Protein AF-A0A484GLS6-F1 (afdb_monomer)

Sequence (83 aa):
VVHLSPNTMLLIQPTDQGVIPTFKKYYLHHTFHQAVKASDGSGTTLQHFWKDCNIYKVIKNINFDWHEVMAITTTGVWKHLCP

Structure (mmCIF, N/CA/C/O backbone):
data_AF-A0A484GLS6-F1
#
_entry.id   AF-A0A484GLS6-F1
#
loop_
_atom_site.group_PDB
_atom_site.id
_atom_site.type_symbol
_atom_site.label_atom_id
_atom_site.label_alt_id
_atom_site.label_comp_id
_atom_site.label_asym_id
_atom_site.label_entity_id
_atom_site.label_seq_id
_atom_site.pdbx_PDB_ins_code
_atom_site.Cartn_x
_atom_site.Cartn_y
_atom_site.Cartn_z
_atom_site.occupancy
_atom_site.B_iso_or_equiv
_atom_site.auth_seq_id
_atom_site.auth_comp_id
_atom_site.auth_asym_id
_atom_site.auth_atom_id
_atom_site.pdbx_PDB_model_num
ATOM 1 N N . VAL A 1 1 ? 25.026 -18.502 -26.837 1.00 57.59 1 VAL A N 1
ATOM 2 C CA . VAL A 1 1 ? 23.976 -17.661 -26.215 1.00 57.59 1 VAL A CA 1
ATOM 3 C C . VAL A 1 1 ? 24.235 -17.643 -24.719 1.00 57.59 1 VAL A C 1
ATOM 5 O O . VAL A 1 1 ? 24.379 -18.715 -24.146 1.00 57.59 1 VAL A O 1
ATOM 8 N N . VAL A 1 2 ? 24.400 -16.466 -24.110 1.00 64.12 2 VAL A N 1
ATOM 9 C CA . VAL A 1 2 ? 24.564 -16.345 -22.651 1.00 64.12 2 VAL A CA 1
ATOM 10 C C . VAL A 1 2 ? 23.176 -16.433 -22.029 1.00 64.12 2 VAL A C 1
ATOM 12 O O . VAL A 1 2 ? 22.335 -15.575 -22.282 1.00 64.12 2 VAL A O 1
ATOM 15 N N . HIS A 1 3 ? 22.922 -17.485 -21.256 1.00 60.66 3 HIS A N 1
ATOM 16 C CA . HIS A 1 3 ? 21.690 -17.618 -20.489 1.00 60.66 3 HIS A CA 1
ATOM 17 C C . HIS A 1 3 ? 21.913 -17.012 -19.108 1.00 60.66 3 HIS A C 1
ATOM 19 O O . HIS A 1 3 ? 22.751 -17.483 -18.340 1.00 60.66 3 HIS A O 1
ATOM 25 N N . LEU A 1 4 ? 21.186 -15.938 -18.814 1.00 62.88 4 LEU A N 1
ATOM 26 C CA . LEU A 1 4 ? 21.163 -15.351 -17.483 1.00 62.88 4 LEU A CA 1
ATOM 27 C C . LEU A 1 4 ? 20.386 -16.268 -16.536 1.00 62.88 4 LEU A C 1
ATOM 29 O O . LEU A 1 4 ? 19.380 -16.869 -16.917 1.00 62.88 4 LEU A O 1
ATOM 33 N N . SER A 1 5 ? 20.860 -16.362 -15.295 1.00 61.50 5 SER A N 1
ATOM 34 C CA . SER A 1 5 ? 20.133 -17.034 -14.219 1.00 61.50 5 SER A CA 1
ATOM 35 C C . SER A 1 5 ? 18.731 -16.416 -14.077 1.00 61.50 5 SER A C 1
ATOM 37 O O . SER A 1 5 ? 18.602 -15.197 -14.221 1.00 61.50 5 SER A O 1
ATOM 39 N N . PRO A 1 6 ? 17.683 -17.200 -13.757 1.00 60.75 6 PRO A N 1
ATOM 40 C CA . PRO A 1 6 ? 16.324 -16.684 -13.558 1.00 60.75 6 PRO A CA 1
ATOM 41 C C . PRO A 1 6 ? 16.264 -15.482 -12.603 1.00 60.75 6 PRO A C 1
ATOM 43 O O . PRO A 1 6 ? 15.519 -14.534 -12.834 1.00 60.75 6 PRO A O 1
ATOM 46 N N . ASN A 1 7 ? 17.123 -15.473 -11.582 1.00 62.06 7 ASN A N 1
ATOM 47 C CA . ASN A 1 7 ? 17.201 -14.388 -10.603 1.00 62.06 7 ASN A CA 1
ATOM 48 C C . ASN A 1 7 ? 17.842 -13.115 -11.177 1.00 62.06 7 ASN A C 1
ATOM 50 O O . ASN A 1 7 ? 17.556 -12.014 -10.720 1.00 62.06 7 ASN A O 1
ATOM 54 N N . THR A 1 8 ? 18.697 -13.249 -12.190 1.00 55.94 8 THR A N 1
ATOM 55 C CA . THR A 1 8 ? 19.321 -12.120 -12.890 1.00 55.94 8 THR A CA 1
ATOM 56 C C . THR A 1 8 ? 18.350 -11.458 -13.868 1.00 55.94 8 THR A C 1
ATOM 58 O O . THR A 1 8 ? 18.477 -10.268 -14.132 1.00 55.94 8 THR A O 1
ATOM 61 N N . MET A 1 9 ? 17.338 -12.185 -14.356 1.00 58.28 9 MET A N 1
ATOM 62 C CA . MET A 1 9 ? 16.296 -11.625 -15.222 1.00 58.28 9 MET A CA 1
ATOM 63 C C . MET A 1 9 ? 15.430 -10.590 -14.480 1.00 58.28 9 MET A C 1
ATOM 65 O O . MET A 1 9 ? 15.176 -9.521 -15.029 1.00 58.28 9 MET A O 1
ATOM 69 N N . LEU A 1 10 ? 15.101 -10.836 -13.204 1.00 60.59 10 LEU A N 1
ATOM 70 C CA . LEU A 1 10 ? 14.424 -9.864 -12.322 1.00 60.59 10 LEU A CA 1
ATOM 71 C C . LEU A 1 10 ? 15.236 -8.571 -12.119 1.00 60.59 10 LEU A C 1
ATOM 73 O O . LEU A 1 10 ? 14.691 -7.509 -11.843 1.00 60.59 10 LEU A O 1
ATOM 77 N N . LEU A 1 11 ? 16.563 -8.653 -12.248 1.00 63.53 11 LEU A N 1
ATOM 78 C CA . LEU A 1 11 ? 17.480 -7.531 -12.046 1.00 63.53 11 LEU A CA 1
ATOM 79 C C . LEU A 1 11 ? 17.667 -6.670 -13.302 1.00 63.53 11 LEU A C 1
ATOM 81 O O . LEU A 1 11 ? 18.406 -5.696 -13.265 1.00 63.53 11 LEU A O 1
ATOM 85 N N . ILE A 1 12 ? 17.060 -7.050 -14.423 1.00 63.78 12 ILE A N 1
ATOM 86 C CA . ILE A 1 12 ? 17.172 -6.322 -15.694 1.00 63.78 12 ILE A CA 1
ATOM 87 C C . ILE A 1 12 ? 15.783 -5.938 -16.212 1.00 63.78 12 ILE A C 1
ATOM 89 O O . ILE A 1 12 ? 15.658 -5.027 -17.025 1.00 63.78 12 ILE A O 1
ATOM 93 N N . GLN A 1 13 ? 14.716 -6.589 -15.735 1.00 70.75 13 GLN A N 1
ATOM 94 C CA . GLN A 1 13 ? 13.369 -6.272 -16.184 1.00 70.75 13 GLN A CA 1
ATOM 95 C C . GLN A 1 13 ? 12.895 -4.907 -15.651 1.00 70.75 13 GLN A C 1
ATOM 97 O O . GLN A 1 13 ? 12.800 -4.709 -14.436 1.00 70.75 13 GLN A O 1
ATOM 102 N N . PRO A 1 14 ? 12.501 -3.978 -16.549 1.00 69.62 14 PRO A N 1
ATOM 103 C CA . PRO A 1 14 ? 11.937 -2.681 -16.171 1.00 69.62 14 PRO A CA 1
ATOM 104 C C . PRO A 1 14 ? 10.723 -2.769 -15.254 1.00 69.62 14 PRO A C 1
ATOM 106 O O . PRO A 1 14 ? 10.485 -1.885 -14.429 1.00 69.62 14 PRO A O 1
ATOM 109 N N . THR A 1 15 ? 9.962 -3.853 -15.380 1.00 77.31 15 THR A N 1
ATOM 110 C CA . THR A 1 15 ? 8.808 -4.134 -14.533 1.00 77.31 15 THR A CA 1
ATOM 111 C C . THR A 1 15 ? 9.219 -4.298 -13.074 1.00 77.31 15 THR A C 1
ATOM 113 O O . THR A 1 15 ? 8.657 -3.638 -12.202 1.00 77.31 15 THR A O 1
ATOM 116 N N . ASP A 1 16 ? 10.227 -5.126 -12.808 1.00 79.69 16 ASP A N 1
ATOM 117 C CA . ASP A 1 16 ? 10.662 -5.454 -11.451 1.00 79.69 16 ASP A CA 1
ATOM 118 C C . ASP A 1 16 ? 11.456 -4.319 -10.799 1.00 79.69 16 ASP A C 1
ATOM 120 O O . ASP A 1 16 ? 11.351 -4.110 -9.590 1.00 79.69 16 ASP A O 1
ATOM 124 N N . GLN A 1 17 ? 12.212 -3.551 -11.591 1.00 74.75 17 GLN A N 1
ATOM 125 C CA . GLN A 1 17 ? 13.053 -2.466 -11.075 1.00 74.75 17 GLN A CA 1
ATOM 126 C C . GLN A 1 17 ? 12.376 -1.097 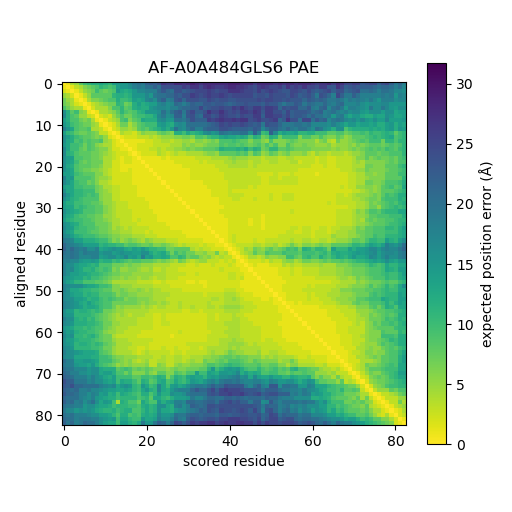-11.033 1.00 74.75 17 GLN A C 1
ATOM 128 O O . GLN A 1 17 ? 12.715 -0.277 -10.181 1.00 74.75 17 GLN A O 1
ATOM 133 N N . GLY A 1 18 ? 11.438 -0.829 -11.939 1.00 78.19 18 GLY A N 1
ATOM 134 C CA . GLY A 1 18 ? 10.776 0.468 -12.047 1.00 78.19 18 GLY A CA 1
ATOM 135 C C . GLY A 1 18 ? 9.305 0.389 -11.678 1.00 78.19 18 GLY A C 1
ATOM 136 O O . GLY A 1 18 ? 8.864 1.005 -10.710 1.00 78.19 18 GLY A O 1
ATOM 137 N N . VAL A 1 19 ? 8.536 -0.402 -12.425 1.00 81.25 19 VAL A N 1
ATOM 138 C CA . VAL A 1 19 ? 7.068 -0.376 -12.336 1.00 81.25 19 VAL A CA 1
ATOM 139 C C . VAL A 1 19 ? 6.565 -0.873 -10.978 1.00 81.25 19 VAL A C 1
ATOM 141 O O . VAL A 1 19 ? 5.788 -0.176 -10.328 1.00 81.25 19 VAL A O 1
ATOM 144 N N . ILE A 1 20 ? 7.022 -2.039 -10.508 1.00 84.06 20 ILE A N 1
ATOM 145 C CA . ILE A 1 20 ? 6.559 -2.638 -9.245 1.00 84.06 20 ILE A CA 1
ATOM 146 C C . ILE A 1 20 ? 6.938 -1.778 -8.026 1.00 84.06 20 ILE A C 1
ATOM 148 O O . ILE A 1 20 ? 6.054 -1.515 -7.202 1.00 84.06 20 ILE A O 1
ATOM 152 N N . PRO A 1 21 ? 8.193 -1.312 -7.860 1.00 86.38 21 PRO A N 1
ATOM 153 C CA . PRO A 1 21 ? 8.557 -0.459 -6.730 1.00 86.38 21 PRO A CA 1
ATOM 154 C C . PRO A 1 21 ? 7.813 0.878 -6.736 1.00 86.38 21 PRO A C 1
ATOM 156 O O . PRO A 1 21 ? 7.328 1.309 -5.686 1.00 86.38 21 PRO A O 1
ATOM 159 N N . THR A 1 22 ? 7.667 1.513 -7.906 1.00 85.62 22 THR A N 1
ATOM 160 C CA . THR A 1 22 ? 6.887 2.749 -8.037 1.00 85.62 22 THR A CA 1
ATOM 161 C C . THR A 1 22 ? 5.431 2.502 -7.665 1.00 85.62 22 THR A C 1
ATOM 163 O O . THR A 1 22 ? 4.902 3.215 -6.815 1.00 85.62 22 THR A O 1
ATOM 166 N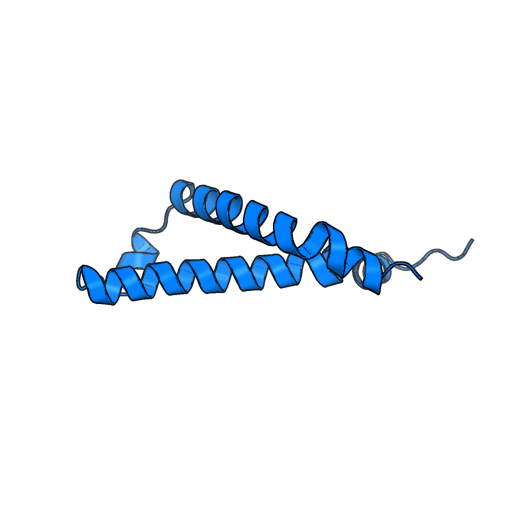 N . PHE A 1 23 ? 4.808 1.449 -8.194 1.00 87.62 23 PHE A N 1
ATOM 167 C CA . PHE A 1 23 ? 3.435 1.096 -7.850 1.00 87.62 23 PHE A CA 1
ATOM 168 C C . PHE A 1 23 ? 3.245 0.876 -6.347 1.00 87.62 23 PHE A C 1
ATOM 170 O O . PHE A 1 23 ? 2.357 1.478 -5.747 1.00 87.62 23 PHE A O 1
ATOM 177 N N . LYS A 1 24 ? 4.122 0.093 -5.704 1.00 90.19 24 LYS A N 1
ATOM 178 C CA . LYS A 1 24 ? 4.072 -0.135 -4.250 1.00 90.19 24 LYS A CA 1
ATOM 179 C C . LYS A 1 24 ? 4.151 1.170 -3.456 1.00 90.19 24 LYS A C 1
ATOM 181 O O . LYS A 1 24 ? 3.426 1.323 -2.476 1.00 90.19 24 LYS A O 1
ATOM 186 N N . LYS A 1 25 ? 5.009 2.110 -3.872 1.00 90.62 25 LYS A N 1
ATOM 187 C CA . LYS A 1 25 ? 5.145 3.421 -3.221 1.00 90.62 25 LYS A CA 1
ATOM 188 C C . LYS A 1 25 ? 3.859 4.243 -3.330 1.00 90.62 25 LYS A C 1
ATOM 190 O O . LYS A 1 25 ? 3.408 4.773 -2.317 1.00 90.62 25 LYS A O 1
ATOM 195 N N . TYR A 1 26 ? 3.279 4.335 -4.526 1.00 89.69 26 TYR A N 1
ATOM 196 C CA . TYR A 1 26 ? 2.040 5.086 -4.756 1.00 89.69 26 TYR A CA 1
ATOM 197 C C . TYR A 1 26 ? 0.864 4.475 -3.997 1.00 89.69 26 TYR A C 1
ATOM 199 O O . TYR A 1 26 ? 0.206 5.176 -3.231 1.00 89.69 26 TYR A O 1
ATOM 207 N N . TYR A 1 27 ? 0.693 3.155 -4.096 1.00 93.12 27 TYR A N 1
ATOM 208 C CA . TYR A 1 27 ? -0.352 2.430 -3.380 1.00 93.12 27 TYR A CA 1
ATOM 209 C C . TYR A 1 27 ? -0.285 2.643 -1.864 1.00 93.12 27 TYR A C 1
ATOM 211 O O . TYR A 1 27 ? -1.294 2.910 -1.205 1.00 93.12 27 TYR A O 1
ATOM 219 N N . LEU A 1 28 ? 0.922 2.564 -1.294 1.00 94.19 28 LEU A N 1
ATOM 220 C CA . LEU A 1 28 ? 1.124 2.768 0.136 1.00 94.19 28 LEU A CA 1
ATOM 221 C C . LEU A 1 28 ? 0.819 4.213 0.549 1.00 94.19 28 LEU A C 1
ATOM 223 O O . LEU A 1 28 ? 0.123 4.431 1.540 1.00 94.19 28 LEU A O 1
ATOM 227 N N . HIS A 1 29 ? 1.307 5.191 -0.219 1.00 93.06 29 HIS A N 1
ATOM 228 C CA . HIS A 1 29 ? 1.062 6.609 0.036 1.00 93.06 29 HIS A CA 1
ATOM 229 C C . HIS A 1 29 ? -0.435 6.938 0.003 1.00 93.06 29 HIS A C 1
ATOM 231 O O . HIS A 1 29 ? -0.960 7.534 0.943 1.00 93.06 29 HIS A O 1
ATOM 237 N N . HIS A 1 30 ? -1.139 6.493 -1.037 1.00 93.25 30 HIS A N 1
ATOM 238 C CA . HIS A 1 30 ? -2.576 6.690 -1.173 1.00 93.25 30 HIS A CA 1
ATOM 239 C C . HIS A 1 30 ? -3.357 6.013 -0.040 1.00 93.25 30 HIS A C 1
ATOM 241 O O . HIS A 1 30 ? -4.214 6.646 0.583 1.00 93.25 30 HIS A O 1
ATOM 247 N N . THR A 1 31 ? -3.030 4.760 0.289 1.00 94.31 31 THR A N 1
ATOM 248 C CA . THR A 1 31 ? -3.705 4.022 1.367 1.00 94.31 31 THR A CA 1
ATOM 249 C C . 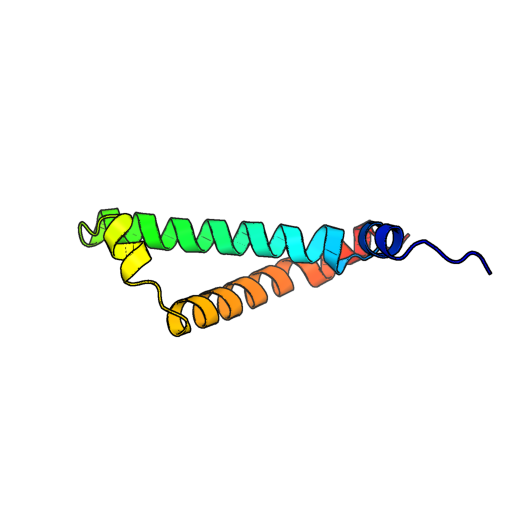THR A 1 31 ? -3.506 4.701 2.724 1.00 94.31 31 THR A C 1
ATOM 251 O O . THR A 1 31 ? -4.469 4.859 3.476 1.00 94.31 31 THR A O 1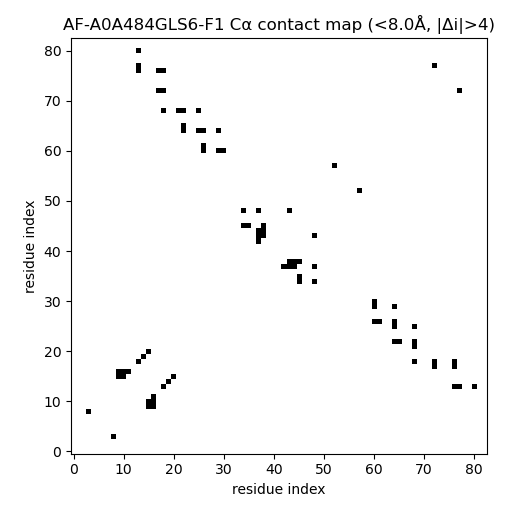
ATOM 254 N N . PHE A 1 32 ? -2.292 5.166 3.041 1.00 94.62 32 PHE A N 1
ATOM 255 C CA . PHE A 1 32 ? -2.059 5.915 4.279 1.00 94.62 32 PHE A CA 1
ATOM 256 C C . PHE A 1 32 ? -2.767 7.265 4.289 1.00 94.62 32 PHE A C 1
ATOM 258 O O . PHE A 1 32 ? -3.327 7.641 5.315 1.00 94.62 32 PHE A O 1
ATOM 265 N N . HIS A 1 33 ? -2.809 7.967 3.158 1.00 94.69 33 HIS A N 1
ATOM 266 C CA . HIS A 1 33 ? -3.553 9.216 3.051 1.00 94.69 33 HIS A CA 1
ATOM 267 C C . HIS A 1 33 ? -5.056 9.008 3.316 1.00 94.69 33 HIS A C 1
ATOM 269 O O . HIS A 1 33 ? -5.663 9.782 4.055 1.00 94.69 33 HIS A O 1
ATOM 275 N N . GLN A 1 34 ? -5.657 7.931 2.792 1.00 93.81 34 GLN A N 1
ATOM 276 C CA . GLN A 1 34 ? -7.038 7.557 3.125 1.00 93.81 34 GLN A CA 1
ATOM 277 C C . GLN A 1 34 ? -7.210 7.264 4.625 1.00 93.81 34 GLN A C 1
ATOM 279 O O . GLN A 1 34 ? -8.194 7.704 5.220 1.00 93.81 34 GLN A O 1
ATOM 284 N N . ALA A 1 35 ? -6.259 6.552 5.235 1.00 94.12 35 ALA A N 1
ATOM 285 C CA . ALA A 1 35 ? -6.304 6.198 6.652 1.00 94.12 35 ALA A CA 1
ATOM 286 C C . ALA A 1 35 ? -6.228 7.433 7.566 1.00 94.12 35 ALA A C 1
ATOM 288 O O . ALA A 1 35 ? -7.030 7.566 8.489 1.00 94.12 35 ALA A O 1
ATOM 289 N N . VAL A 1 36 ? -5.311 8.363 7.276 1.00 95.25 36 VAL A N 1
ATOM 290 C CA . VAL A 1 36 ? -5.176 9.638 8.001 1.00 95.25 36 VAL A CA 1
ATOM 291 C C . VAL A 1 36 ? -6.436 10.479 7.830 1.00 95.25 36 VAL A C 1
ATOM 293 O O . VAL A 1 36 ? -7.013 10.923 8.815 1.00 95.25 36 VAL A O 1
ATOM 296 N N . LYS A 1 37 ? -6.949 10.607 6.600 1.00 94.94 37 LYS A N 1
ATOM 297 C CA . LYS A 1 37 ? -8.180 11.361 6.334 1.00 94.94 37 LYS A CA 1
ATOM 298 C C . LYS A 1 37 ? -9.396 10.796 7.079 1.00 94.94 37 LYS A C 1
ATOM 300 O O . LYS A 1 37 ? -10.236 11.566 7.536 1.00 94.94 37 LYS A O 1
ATOM 305 N N . ALA A 1 38 ? -9.505 9.473 7.202 1.00 92.81 38 ALA A N 1
ATOM 306 C CA . ALA A 1 38 ? -10.553 8.838 8.003 1.00 92.81 38 ALA A CA 1
ATOM 307 C C . ALA A 1 38 ? -10.369 9.111 9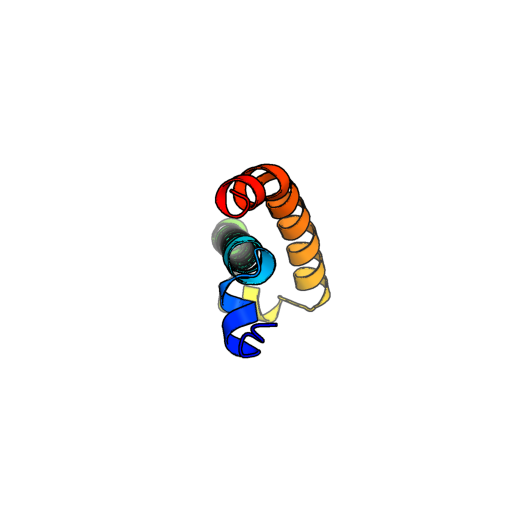.508 1.00 92.81 38 ALA A C 1
ATOM 309 O O . ALA A 1 38 ? -11.340 9.372 10.216 1.00 92.81 38 ALA A O 1
ATOM 310 N N . SER A 1 39 ? -9.127 9.107 9.996 1.00 93.38 39 SER A N 1
ATOM 311 C CA . SER A 1 39 ? -8.819 9.465 11.384 1.00 93.38 39 SER A CA 1
ATOM 312 C C . SER A 1 39 ? -9.194 10.911 11.700 1.00 93.38 39 SER A C 1
ATOM 314 O O . SER A 1 39 ? -9.889 11.157 12.682 1.00 93.38 39 SER A O 1
ATOM 316 N N . ASP A 1 40 ? -8.806 11.852 10.843 1.00 93.12 40 ASP A N 1
ATOM 317 C CA . ASP A 1 40 ? -9.033 13.280 11.071 1.00 93.12 40 ASP A CA 1
ATOM 318 C C . ASP A 1 40 ? -10.499 13.683 10.850 1.00 93.12 40 ASP A C 1
ATOM 320 O O . ASP A 1 40 ? -11.026 14.536 11.559 1.00 93.12 40 ASP A O 1
ATOM 324 N N . GLY A 1 41 ? -11.172 13.079 9.863 1.00 88.00 41 GLY A N 1
ATOM 325 C CA . GLY A 1 41 ? -12.529 13.459 9.468 1.00 88.00 41 GLY A CA 1
ATOM 326 C C . GLY A 1 41 ? -13.636 12.797 10.289 1.00 88.00 41 GLY A C 1
ATOM 327 O O . GLY A 1 41 ? -14.597 13.463 10.667 1.00 88.00 41 GLY A O 1
ATOM 328 N N . SER A 1 42 ? -13.530 11.491 10.551 1.00 86.25 42 SER A N 1
ATOM 329 C CA . SER A 1 42 ? -14.565 10.719 11.257 1.00 86.25 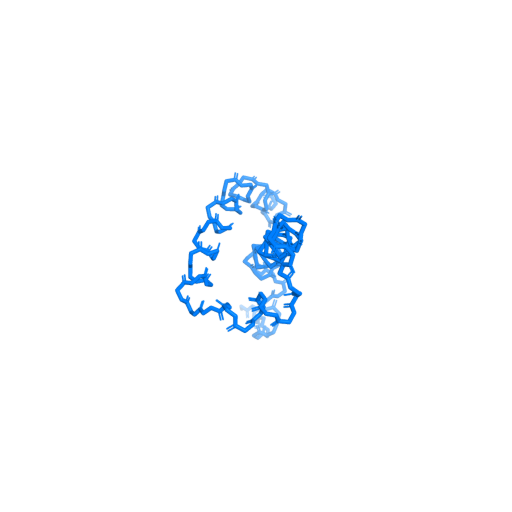42 SER A CA 1
ATOM 330 C C . SER A 1 42 ? -14.140 10.236 12.643 1.00 86.25 42 SER A C 1
ATOM 332 O O . SER A 1 42 ? -14.913 9.539 13.298 1.00 86.25 42 SER A O 1
ATOM 334 N N . GLY A 1 43 ? -12.926 10.566 13.102 1.00 89.06 43 GLY A N 1
ATOM 335 C CA . GLY A 1 43 ? -12.377 10.040 14.358 1.00 89.06 43 GLY A CA 1
ATOM 336 C C . GLY A 1 43 ? -12.082 8.537 14.298 1.00 89.06 43 GLY A C 1
ATOM 337 O O . GLY A 1 43 ? -11.966 7.874 15.330 1.00 89.06 43 GLY A O 1
ATOM 338 N N . THR A 1 44 ? -12.010 7.965 13.093 1.00 92.88 44 THR A N 1
ATOM 339 C CA . THR A 1 44 ? -11.804 6.531 12.897 1.00 92.88 44 THR A CA 1
ATOM 340 C C . THR A 1 44 ? -10.381 6.146 13.278 1.00 92.88 44 THR A C 1
ATOM 342 O O . THR A 1 44 ? -9.418 6.612 12.681 1.00 92.88 44 THR A O 1
ATOM 345 N N . THR A 1 45 ? -10.223 5.228 14.230 1.00 94.69 45 THR A N 1
ATOM 346 C CA . THR A 1 45 ? -8.886 4.727 14.567 1.00 94.69 45 THR A CA 1
ATO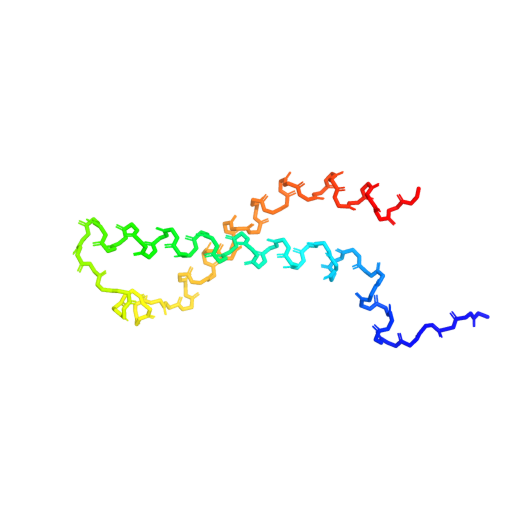M 347 C C . THR A 1 45 ? -8.277 3.972 13.385 1.00 94.69 45 THR A C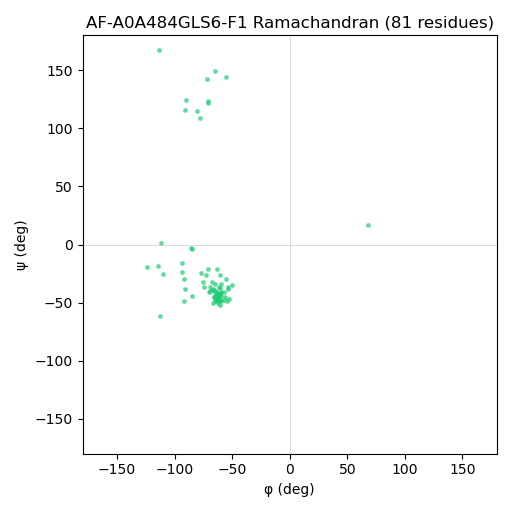 1
ATOM 349 O O . THR A 1 45 ? -8.981 3.293 12.632 1.00 94.69 45 THR A O 1
ATOM 352 N N . LEU A 1 46 ? -6.945 4.004 13.263 1.00 93.50 46 LEU A N 1
ATOM 353 C CA . LEU A 1 46 ? -6.234 3.206 12.256 1.00 93.50 46 LEU A CA 1
ATOM 354 C C . LEU A 1 46 ? -6.604 1.717 12.347 1.00 93.50 46 LEU A C 1
ATOM 356 O O . LEU A 1 46 ? -6.762 1.054 11.328 1.00 93.50 46 LEU A O 1
ATOM 360 N N . GLN A 1 47 ? -6.806 1.190 13.559 1.00 94.56 47 GLN A N 1
ATOM 361 C CA . GLN A 1 47 ? -7.235 -0.196 13.752 1.00 94.56 47 GLN A CA 1
ATOM 362 C C . GLN A 1 47 ? -8.585 -0.480 13.080 1.00 94.56 47 GLN A C 1
ATOM 364 O O . GLN A 1 47 ? -8.742 -1.522 12.445 1.00 94.56 47 GLN A O 1
ATOM 369 N N . HIS A 1 48 ? -9.556 0.422 13.223 1.00 95.00 48 HIS A N 1
ATOM 370 C CA . HIS A 1 48 ? -10.863 0.261 12.595 1.00 95.00 48 HIS A CA 1
ATOM 371 C C . HIS A 1 48 ? -10.773 0.426 11.075 1.00 95.00 48 HIS A C 1
ATOM 373 O O . HIS A 1 48 ? -11.311 -0.406 10.354 1.00 95.00 48 HIS A O 1
ATOM 379 N N . PHE A 1 49 ? -9.989 1.394 10.588 1.00 94.75 49 PHE A N 1
ATOM 380 C CA . PHE A 1 49 ? -9.715 1.549 9.157 1.00 94.75 49 PHE A CA 1
ATOM 381 C C . PHE A 1 49 ? -9.200 0.248 8.520 1.00 94.75 49 PHE A C 1
ATOM 383 O O . PHE A 1 49 ? -9.709 -0.177 7.482 1.00 94.75 49 PHE A O 1
ATOM 390 N N . TRP A 1 50 ? -8.232 -0.418 9.159 1.00 94.94 50 TRP A N 1
ATOM 391 C CA . TRP A 1 50 ? -7.688 -1.682 8.655 1.00 94.94 50 TRP A CA 1
ATOM 392 C C . TRP A 1 50 ? -8.685 -2.841 8.738 1.00 94.94 50 TRP A C 1
ATOM 394 O O . TRP A 1 50 ? -8.726 -3.654 7.819 1.00 94.94 50 TRP A O 1
ATOM 404 N N . LYS A 1 51 ? -9.515 -2.909 9.788 1.00 94.81 51 LYS A N 1
ATOM 405 C CA . LYS A 1 51 ? -10.594 -3.911 9.896 1.00 94.81 51 LYS A CA 1
ATOM 406 C C . LYS A 1 51 ? -11.664 -3.735 8.816 1.00 94.81 51 LYS A C 1
ATOM 408 O O . LYS A 1 51 ? -12.195 -4.721 8.316 1.00 94.81 51 LYS A O 1
ATOM 413 N N . ASP A 1 52 ? -11.932 -2.493 8.432 1.00 93.06 52 ASP A N 1
ATOM 414 C CA . ASP A 1 52 ? -12.903 -2.136 7.399 1.00 93.06 52 ASP A CA 1
ATOM 415 C C . ASP A 1 52 ? -12.325 -2.198 5.977 1.00 93.06 52 ASP A C 1
ATOM 417 O O . ASP A 1 52 ? -13.042 -1.957 4.993 1.00 93.06 52 ASP A O 1
ATOM 421 N N . CYS A 1 53 ? -11.027 -2.477 5.844 1.00 91.69 53 CYS A N 1
ATOM 422 C CA . CYS A 1 53 ? -10.368 -2.669 4.564 1.00 91.69 53 CYS A CA 1
ATOM 423 C C . CYS A 1 53 ? -10.689 -4.071 4.037 1.00 91.69 53 CYS A C 1
ATOM 425 O O . CYS A 1 53 ? -10.229 -5.081 4.563 1.00 91.69 53 CYS A O 1
ATOM 427 N N . ASN A 1 54 ? -11.508 -4.134 2.988 1.00 93.50 54 ASN A N 1
ATOM 428 C CA . ASN A 1 54 ? -11.915 -5.380 2.350 1.00 93.50 54 ASN A CA 1
ATOM 429 C C . ASN A 1 54 ? -11.367 -5.482 0.919 1.00 93.50 54 ASN A C 1
ATOM 431 O O . ASN A 1 54 ? -10.902 -4.499 0.340 1.00 93.50 54 ASN A O 1
ATOM 435 N N . ILE A 1 55 ? -11.461 -6.680 0.335 1.00 94.56 55 ILE A N 1
ATOM 436 C CA . ILE A 1 55 ? -10.935 -6.987 -1.007 1.00 94.56 55 ILE A CA 1
ATOM 437 C C . ILE A 1 55 ? -11.468 -6.007 -2.061 1.00 94.56 55 ILE A C 1
ATOM 439 O O . ILE A 1 55 ? -10.722 -5.573 -2.930 1.00 94.56 55 ILE A O 1
ATOM 443 N N . TYR A 1 56 ? -12.733 -5.599 -1.960 1.00 94.25 56 TYR A N 1
ATOM 444 C CA . TYR A 1 56 ? -13.318 -4.639 -2.893 1.00 94.25 56 TYR A CA 1
ATOM 445 C C . TYR A 1 56 ? -12.654 -3.253 -2.817 1.00 94.25 56 TYR A C 1
ATOM 447 O O . TYR A 1 56 ? -12.316 -2.683 -3.855 1.00 94.25 56 TYR A O 1
ATOM 455 N N . LYS A 1 57 ? -12.415 -2.721 -1.608 1.00 92.38 57 LYS A N 1
ATOM 456 C CA . LYS A 1 57 ? -11.667 -1.463 -1.416 1.00 92.38 57 LYS A CA 1
ATOM 457 C C . LYS A 1 57 ? -10.234 -1.583 -1.933 1.00 92.38 57 LYS A C 1
ATOM 459 O O . LYS A 1 57 ? -9.764 -0.683 -2.622 1.00 92.38 57 LYS A O 1
ATOM 464 N N . VAL A 1 58 ? -9.574 -2.708 -1.662 1.00 93.19 58 VAL A N 1
ATOM 465 C CA . VAL A 1 58 ? -8.211 -2.977 -2.143 1.00 93.19 58 VAL A CA 1
ATOM 466 C C . VAL A 1 58 ? -8.154 -2.982 -3.672 1.00 93.19 58 VAL A C 1
ATOM 468 O O . VAL A 1 58 ? -7.321 -2.287 -4.241 1.00 93.19 58 VAL A O 1
ATOM 471 N N . ILE A 1 59 ? -9.067 -3.686 -4.351 1.00 94.44 59 ILE A N 1
ATOM 472 C CA . ILE A 1 59 ? -9.129 -3.713 -5.823 1.00 94.44 59 ILE A CA 1
ATOM 473 C C . ILE A 1 59 ? -9.349 -2.305 -6.389 1.00 94.44 59 ILE A C 1
ATOM 475 O O . ILE A 1 59 ? -8.715 -1.932 -7.375 1.00 94.44 59 ILE A O 1
ATOM 479 N N . LYS A 1 60 ? -10.211 -1.500 -5.756 1.00 93.88 60 LYS A N 1
ATOM 480 C CA . LYS A 1 60 ? -10.422 -0.105 -6.161 1.00 93.88 60 LYS A CA 1
ATOM 481 C C . LYS A 1 60 ? -9.162 0.746 -6.025 1.00 93.88 60 LYS A C 1
ATOM 483 O O . LYS A 1 60 ? -8.856 1.488 -6.955 1.00 93.88 60 LYS A O 1
ATOM 488 N N . ASN A 1 61 ? -8.440 0.620 -4.912 1.00 92.00 61 ASN A N 1
ATOM 489 C CA . ASN A 1 61 ? -7.180 1.334 -4.707 1.00 92.00 61 ASN A CA 1
ATOM 490 C C . ASN A 1 61 ? -6.139 0.890 -5.744 1.00 92.00 61 ASN A C 1
ATOM 492 O O . ASN A 1 61 ? -5.589 1.739 -6.432 1.00 92.00 61 ASN A O 1
ATOM 496 N N . ILE A 1 62 ? -5.980 -0.421 -5.974 1.00 92.44 62 ILE A N 1
ATOM 497 C CA . ILE A 1 62 ? -5.090 -0.957 -7.018 1.00 92.44 62 ILE A CA 1
ATOM 498 C C . ILE A 1 62 ? -5.418 -0.355 -8.385 1.00 92.44 62 ILE A C 1
ATOM 500 O O . ILE A 1 62 ? -4.511 0.103 -9.069 1.00 92.44 62 ILE A O 1
ATOM 504 N N . ASN A 1 63 ? -6.693 -0.336 -8.785 1.00 92.25 63 ASN A N 1
ATOM 505 C CA . ASN A 1 63 ? -7.087 0.217 -10.079 1.00 92.25 63 ASN A CA 1
ATOM 506 C C . ASN A 1 63 ? -6.736 1.708 -10.189 1.00 92.25 63 ASN A C 1
ATOM 508 O O . ASN A 1 63 ? -6.172 2.136 -11.192 1.00 92.25 63 ASN A O 1
ATOM 512 N N . PHE A 1 64 ? -7.049 2.491 -9.155 1.00 89.44 64 PHE A N 1
ATOM 513 C CA . PHE A 1 64 ? -6.741 3.920 -9.116 1.00 89.44 64 PHE A CA 1
ATOM 514 C C . PHE A 1 64 ? -5.229 4.180 -9.204 1.00 89.44 64 PHE A C 1
ATOM 516 O O . PHE A 1 64 ? -4.777 4.903 -10.092 1.00 89.44 64 PHE A O 1
ATOM 523 N N . ASP A 1 65 ? -4.450 3.520 -8.348 1.00 89.50 65 ASP A N 1
ATOM 524 C CA . ASP A 1 65 ? -2.999 3.701 -8.263 1.00 89.50 65 ASP A CA 1
ATOM 525 C C . ASP A 1 65 ? -2.294 3.189 -9.525 1.00 89.50 65 ASP A C 1
ATOM 527 O O . ASP A 1 65 ? -1.292 3.753 -9.962 1.00 89.50 65 ASP A O 1
ATOM 531 N N . TRP A 1 66 ? -2.830 2.144 -10.163 1.00 87.12 66 TRP A N 1
ATOM 532 C CA . TRP A 1 66 ? -2.302 1.623 -11.422 1.00 87.12 66 TRP A CA 1
ATOM 533 C C . TRP A 1 66 ? -2.441 2.639 -12.557 1.00 87.12 66 TRP A C 1
ATOM 535 O O . TRP A 1 66 ? -1.497 2.832 -13.324 1.00 87.12 66 TRP A O 1
ATOM 545 N N . HIS A 1 67 ? -3.576 3.338 -12.646 1.00 84.69 67 HIS A N 1
ATOM 546 C CA . HIS A 1 67 ? -3.756 4.410 -13.627 1.00 84.69 67 HIS A CA 1
ATOM 547 C C . HIS A 1 67 ? -2.792 5.581 -13.394 1.00 84.69 67 HIS A C 1
ATOM 549 O O . HIS A 1 67 ? -2.233 6.105 -14.360 1.00 84.69 67 HIS A O 1
ATOM 555 N N . GLU A 1 68 ? -2.555 5.960 -12.137 1.00 79.50 68 GLU A N 1
ATOM 556 C CA . GLU A 1 68 ? -1.603 7.021 -11.787 1.00 79.50 68 GLU A CA 1
ATOM 557 C C . GLU A 1 68 ? -0.161 6.622 -12.136 1.00 79.50 68 GLU A C 1
ATOM 559 O O . GLU A 1 68 ? 0.569 7.374 -12.784 1.00 79.50 68 GLU A O 1
ATOM 564 N N . VAL A 1 69 ? 0.233 5.393 -11.799 1.00 77.19 69 VAL A N 1
ATOM 565 C CA . VAL A 1 69 ? 1.562 4.857 -12.117 1.00 77.19 69 VAL A CA 1
ATOM 566 C C . VAL A 1 69 ? 1.763 4.761 -13.622 1.00 77.19 69 VAL A C 1
ATOM 568 O O . VAL A 1 69 ? 2.818 5.170 -14.103 1.00 77.19 69 VAL A O 1
ATOM 571 N N . MET A 1 70 ? 0.771 4.296 -14.384 1.00 74.75 70 MET A N 1
ATOM 572 C CA . MET A 1 70 ? 0.838 4.259 -15.848 1.00 74.75 70 MET A CA 1
ATOM 573 C C . MET A 1 70 ? 1.015 5.660 -16.443 1.00 74.75 70 MET A C 1
ATOM 575 O O . MET A 1 70 ? 1.864 5.851 -17.315 1.00 74.75 70 MET A O 1
ATOM 579 N N . ALA A 1 71 ? 0.300 6.669 -15.946 1.00 72.06 71 ALA A N 1
ATOM 580 C CA . ALA A 1 71 ? 0.471 8.040 -16.427 1.00 72.06 71 ALA A CA 1
ATOM 581 C C . ALA A 1 71 ? 1.912 8.563 -16.232 1.00 72.06 71 ALA A C 1
ATOM 583 O O . ALA A 1 71 ? 2.420 9.301 -17.075 1.00 72.06 71 ALA A O 1
ATOM 584 N N . ILE A 1 72 ? 2.589 8.146 -15.156 1.00 67.62 72 ILE A N 1
ATOM 585 C CA . ILE A 1 72 ? 3.922 8.638 -14.768 1.00 67.62 72 ILE A CA 1
ATOM 586 C C . ILE A 1 72 ? 5.064 7.796 -15.367 1.00 67.62 72 ILE A C 1
ATOM 588 O O . ILE A 1 72 ? 6.103 8.330 -15.759 1.00 67.62 72 ILE A O 1
ATOM 592 N N . THR A 1 73 ? 4.909 6.471 -15.438 1.00 65.50 73 THR A N 1
ATOM 593 C CA . THR A 1 73 ? 6.013 5.542 -15.751 1.00 65.50 73 THR A CA 1
ATOM 594 C C . THR A 1 73 ? 6.147 5.184 -17.227 1.00 65.50 73 THR A C 1
ATOM 596 O O . THR A 1 73 ? 7.263 4.873 -17.652 1.00 65.50 73 THR A O 1
ATOM 599 N N . THR A 1 74 ? 5.082 5.290 -18.035 1.00 61.41 74 THR A N 1
ATOM 600 C CA . THR A 1 74 ? 5.110 4.843 -19.447 1.00 61.41 74 THR A CA 1
ATOM 601 C C . THR A 1 74 ? 6.119 5.620 -20.306 1.00 61.41 74 THR A C 1
ATOM 603 O O . THR A 1 74 ? 6.595 5.106 -21.312 1.00 61.41 74 THR A O 1
ATOM 606 N N . THR A 1 75 ? 6.528 6.824 -19.898 1.00 59.47 75 THR A N 1
ATOM 607 C CA . THR A 1 75 ? 7.529 7.638 -20.615 1.00 59.47 75 THR A CA 1
ATOM 608 C C . THR A 1 75 ? 8.872 7.780 -19.896 1.00 59.47 75 THR A C 1
ATOM 610 O O . THR A 1 75 ? 9.874 8.012 -20.568 1.00 59.47 75 THR A O 1
ATOM 613 N N . GLY A 1 76 ? 8.924 7.662 -18.564 1.00 62.72 76 GLY A N 1
ATOM 614 C CA . GLY A 1 76 ? 10.137 7.919 -17.772 1.00 62.72 76 GLY A CA 1
ATOM 615 C C . GLY A 1 76 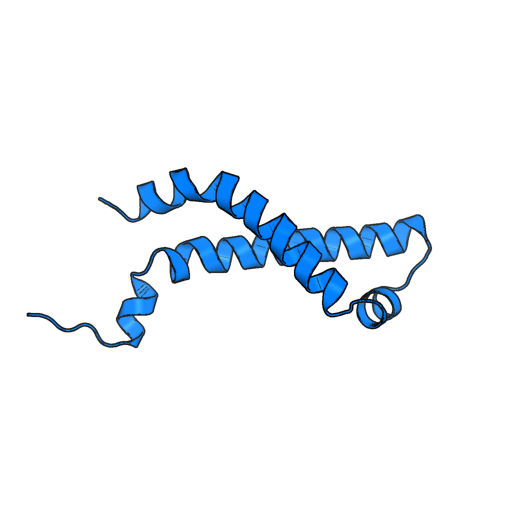? 11.007 6.685 -17.520 1.00 62.72 76 GLY A C 1
ATOM 616 O O . GLY A 1 76 ? 12.211 6.721 -17.759 1.00 62.72 76 GLY A O 1
ATOM 617 N N . VAL A 1 77 ? 10.401 5.577 -17.079 1.00 61.59 77 VAL A N 1
ATOM 618 C CA . VAL A 1 77 ? 11.130 4.345 -16.708 1.00 61.59 77 VAL A CA 1
ATOM 619 C C . VAL A 1 77 ? 11.737 3.679 -17.943 1.00 61.59 77 VAL A C 1
ATOM 621 O O . VAL A 1 77 ? 12.893 3.264 -17.921 1.00 61.59 77 VAL A O 1
ATOM 624 N N . TRP A 1 78 ? 10.994 3.663 -19.051 1.00 58.66 78 TRP A N 1
ATOM 625 C CA . TRP A 1 78 ? 11.470 3.134 -20.331 1.00 58.66 78 TRP A CA 1
ATOM 626 C C . TRP A 1 78 ? 12.689 3.888 -20.877 1.00 58.66 78 TRP A C 1
ATOM 628 O O . TRP A 1 78 ? 13.600 3.261 -21.407 1.00 58.66 78 TRP A O 1
ATOM 638 N N . LYS A 1 79 ? 12.765 5.212 -20.685 1.00 60.50 79 LYS A N 1
ATOM 639 C CA . LYS A 1 79 ? 13.910 6.030 -21.128 1.00 60.50 79 LYS A CA 1
ATOM 640 C C . LYS A 1 79 ? 15.189 5.804 -20.323 1.00 60.50 79 LYS A C 1
ATOM 642 O O . LYS A 1 79 ? 16.254 6.173 -20.795 1.00 60.50 79 LYS A O 1
ATOM 647 N N . HIS A 1 80 ? 15.092 5.279 -19.103 1.00 60.16 80 HIS A N 1
ATOM 648 C CA . HIS A 1 80 ? 16.258 5.072 -18.239 1.00 60.16 80 HIS A CA 1
ATOM 649 C C . HIS A 1 80 ? 16.849 3.661 -18.359 1.00 60.16 80 HIS A C 1
ATOM 651 O O . HIS A 1 80 ? 17.971 3.431 -17.919 1.00 60.16 80 HIS A O 1
ATOM 657 N N . LEU A 1 81 ? 16.094 2.722 -18.941 1.00 55.34 81 LEU A N 1
ATOM 658 C CA . LEU A 1 81 ? 16.459 1.305 -19.041 1.00 55.34 81 LEU A CA 1
ATOM 659 C C . LEU A 1 81 ? 16.691 0.826 -20.480 1.00 55.34 81 LEU A C 1
ATOM 661 O O . LEU A 1 81 ? 17.346 -0.197 -20.674 1.00 55.34 81 LEU A O 1
ATOM 665 N N . CYS A 1 82 ? 16.197 1.551 -21.484 1.00 53.31 82 CYS A N 1
ATOM 666 C CA . CYS A 1 82 ? 16.660 1.401 -22.861 1.00 53.31 82 CYS A CA 1
ATOM 667 C C . CYS A 1 82 ? 17.837 2.367 -23.098 1.00 53.31 82 CYS A C 1
ATOM 669 O O . CYS A 1 82 ? 17.653 3.559 -22.847 1.00 53.31 82 CYS A O 1
ATOM 671 N N . PRO A 1 83 ? 19.021 1.897 -23.540 1.00 50.88 83 PRO A N 1
ATOM 672 C CA . PRO A 1 83 ? 20.067 2.787 -24.041 1.00 50.88 83 PRO A CA 1
ATOM 673 C C . PRO A 1 83 ? 19.625 3.542 -25.303 1.00 50.88 83 PRO A C 1
ATOM 675 O O . PRO A 1 83 ? 18.772 3.008 -26.052 1.00 50.88 83 PRO A O 1
#

Foldseek 3Di:
DDDDDPVVVLVQDLCNVPLVVQLVVQLVVVLVVVLVCCCVPVVDHSVNSVVPDDPVNSVVSSVVSNVVSCVVCVPPSVVVNDD

Organism: Sousa chinensis (NCBI:txid103600)

pLDDT: mean 80.72, std 14.41, range [50.88, 95.25]

Mean predicted aligned error: 8.68 Å

Solvent-accessible surface area (backbone atoms only — not comparable to full-atom values): 4859 Å² total; per-residue (Å²): 134,91,80,74,55,78,75,53,49,53,75,68,36,61,54,63,69,41,51,50,54,51,38,52,52,50,44,50,54,53,53,51,50,52,44,51,50,38,29,74,73,72,67,40,48,65,71,55,52,58,71,69,59,43,71,69,59,50,53,52,48,52,54,54,38,48,54,54,40,49,74,60,39,75,68,52,51,55,62,76,74,49,133

Radius of gyration: 17.33 Å; Cα contacts (8 Å, |Δi|>4): 42; chains: 1; bounding box: 39×31×41 Å

InterPro domains:
  IPR004875 DDE superfamily endonuclease domain [PF03184] (2-77)

Nearest PDB structures (foldseek):
  6lg2-assembly1_A  TM=2.569E-01  e=3.631E+00  Corynebacterium glutamicum ATCC 13032
  5z7b-assembly1_A  TM=2.584E-01  e=3.431E+00  Corynebacterium glutamicum
  6lg2-assembly1_B  TM=2.575E-01  e=4.821E+00  Corynebacterium glutamicum ATCC 13032

Secondary structure (DSSP, 8-state):
-----HHHHTTT-HIIIIIHHHHHHHHHHHHHHHHHHHHHHH---HHHHHHT--HHHHHHHHHHHHHHHHHHHHHHHHHHH--